Protein AF-A0A435VGH8-F1 (afdb_monomer_lite)

Sequence (64 aa):
MRMILTGIVVTVLVAFGAGYVLRAQQVPSWQVFSTDSARVGDPGHNLVGQNWSGDPAGGSAGKS

Structure (mmCIF, N/CA/C/O backbone):
data_AF-A0A435VGH8-F1
#
_entry.id   AF-A0A435VGH8-F1
#
loop_
_atom_site.group_PDB
_atom_site.id
_atom_site.type_symbol
_atom_site.label_atom_id
_atom_site.label_alt_id
_atom_site.label_comp_id
_atom_site.label_asym_id
_atom_site.label_entity_id
_atom_site.label_seq_id
_atom_site.pdbx_PDB_ins_code
_atom_site.Cartn_x
_atom_site.Cartn_y
_atom_site.Cartn_z
_atom_site.occupancy
_atom_site.B_iso_or_equiv
_atom_site.auth_seq_id
_atom_site.auth_comp_id
_atom_site.auth_asym_id
_atom_site.auth_atom_id
_atom_site.pdbx_PDB_model_num
ATOM 1 N N . MET A 1 1 ? -24.678 0.788 25.505 1.00 78.12 1 MET A N 1
ATOM 2 C CA . MET A 1 1 ? -23.821 -0.410 25.328 1.00 78.12 1 MET A CA 1
ATOM 3 C C . MET A 1 1 ? -24.051 -1.131 23.996 1.00 78.12 1 MET A C 1
ATOM 5 O O . MET A 1 1 ? -23.115 -1.204 23.218 1.00 78.12 1 MET A O 1
ATOM 9 N N . ARG A 1 2 ? -25.271 -1.607 23.679 1.00 90.81 2 ARG A N 1
ATOM 10 C CA . ARG A 1 2 ? -25.569 -2.351 22.428 1.00 90.81 2 ARG A CA 1
ATOM 11 C C . ARG A 1 2 ? -25.139 -1.636 21.137 1.00 90.81 2 ARG A C 1
ATOM 13 O O . ARG A 1 2 ? -24.457 -2.243 20.328 1.00 90.81 2 ARG A O 1
ATOM 20 N N . MET A 1 3 ? -25.457 -0.347 21.011 1.00 95.75 3 MET A N 1
ATOM 21 C CA . MET A 1 3 ? -25.065 0.488 19.861 1.00 95.75 3 MET A CA 1
ATOM 22 C C . MET A 1 3 ? -23.543 0.611 19.684 1.00 95.75 3 MET A C 1
ATOM 24 O O . MET A 1 3 ? -23.037 0.633 18.565 1.00 95.75 3 MET A O 1
ATOM 28 N N . ILE A 1 4 ? -22.803 0.663 20.794 1.00 96.19 4 ILE A N 1
ATOM 29 C CA . ILE A 1 4 ? -21.337 0.747 20.771 1.00 96.19 4 ILE A CA 1
ATOM 30 C C . ILE A 1 4 ? -20.759 -0.588 20.288 1.00 96.19 4 ILE A C 1
ATOM 32 O O . ILE A 1 4 ? -19.910 -0.605 19.404 1.00 96.19 4 ILE A O 1
ATOM 36 N N . LEU A 1 5 ? -21.273 -1.710 20.805 1.00 97.75 5 LEU A N 1
ATOM 37 C CA . LEU A 1 5 ? -20.851 -3.049 20.383 1.00 97.75 5 LEU A CA 1
ATOM 38 C C . LEU A 1 5 ? -21.118 -3.295 18.893 1.00 97.75 5 LEU A C 1
ATOM 40 O O . LEU A 1 5 ? -20.244 -3.802 18.199 1.00 97.75 5 LEU A O 1
ATOM 44 N N . THR A 1 6 ? -22.281 -2.888 18.378 1.00 97.75 6 THR A N 1
ATOM 45 C CA . THR A 1 6 ? -22.577 -3.000 16.942 1.00 97.75 6 THR A CA 1
ATOM 46 C C . THR A 1 6 ? -21.625 -2.165 16.093 1.00 97.75 6 THR A C 1
ATOM 48 O O . THR A 1 6 ? -21.162 -2.646 15.064 1.00 97.75 6 THR A O 1
ATOM 51 N N . GLY A 1 7 ? -21.270 -0.955 16.538 1.00 98.06 7 GLY A N 1
ATOM 52 C CA . GLY A 1 7 ? -20.284 -0.125 15.845 1.00 98.06 7 GLY A CA 1
ATOM 53 C C . GLY A 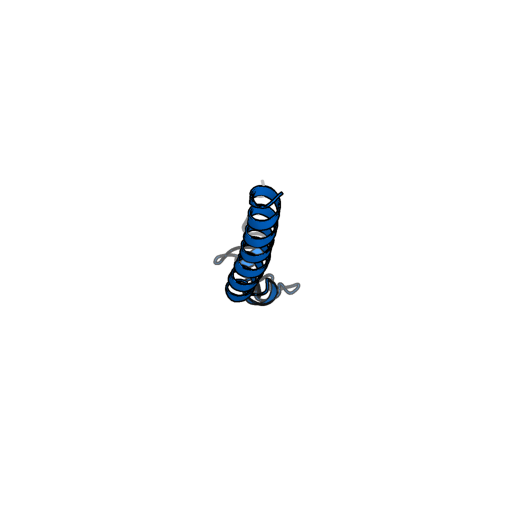1 7 ? -18.908 -0.791 15.774 1.00 98.06 7 GLY A C 1
ATOM 54 O O . GLY A 1 7 ? -18.305 -0.836 14.708 1.00 98.06 7 GLY A O 1
ATOM 55 N N . ILE A 1 8 ? -18.443 -1.383 16.880 1.00 97.75 8 ILE A N 1
ATOM 56 C CA . ILE A 1 8 ? -17.169 -2.119 16.919 1.00 97.75 8 ILE A CA 1
ATOM 57 C C . ILE A 1 8 ? -17.181 -3.278 15.915 1.00 97.75 8 ILE A C 1
ATOM 59 O O . ILE A 1 8 ? -16.239 -3.423 15.138 1.00 97.75 8 ILE A O 1
ATOM 63 N N . VAL A 1 9 ? -18.256 -4.071 15.887 1.00 98.38 9 VAL A N 1
ATOM 64 C CA . VAL A 1 9 ? -18.384 -5.207 14.959 1.00 98.38 9 VAL A CA 1
ATOM 65 C C . VAL A 1 9 ? -18.349 -4.744 13.502 1.00 98.38 9 VAL A C 1
ATOM 67 O O . VAL A 1 9 ? -17.619 -5.321 12.699 1.00 98.38 9 VAL A O 1
ATOM 70 N N . VAL A 1 10 ? -19.084 -3.683 13.158 1.00 98.25 10 VAL A N 1
ATOM 71 C CA . VAL A 1 10 ? -19.089 -3.134 11.793 1.00 98.25 10 VAL A CA 1
ATOM 72 C C . VAL A 1 10 ? -17.699 -2.642 11.395 1.00 98.25 10 VAL A C 1
ATOM 74 O O . VAL A 1 10 ? -17.230 -2.973 10.309 1.00 98.25 10 VAL A O 1
ATOM 77 N N . THR A 1 11 ? -17.005 -1.917 12.273 1.00 98.25 11 THR A N 1
ATOM 78 C CA . THR A 1 11 ? -15.645 -1.431 12.004 1.00 98.25 11 THR A CA 1
ATOM 79 C C . THR A 1 11 ? -14.677 -2.578 11.734 1.00 98.25 11 THR A C 1
ATOM 81 O O . THR A 1 11 ? -13.900 -2.510 10.783 1.00 98.25 11 THR A O 1
ATOM 84 N N . VAL A 1 12 ? -14.745 -3.652 12.527 1.00 98.25 12 VAL A N 1
ATOM 85 C CA . VAL A 1 12 ? -13.936 -4.857 12.303 1.00 98.25 12 VAL A CA 1
ATOM 86 C C . VAL A 1 12 ? -14.254 -5.453 10.930 1.00 98.25 12 VAL A C 1
ATOM 88 O O . VAL A 1 12 ? -13.347 -5.648 10.126 1.00 98.25 12 VAL A O 1
ATOM 91 N N . LEU A 1 13 ? -15.531 -5.669 10.607 1.00 98.31 13 LEU A N 1
ATOM 92 C CA . LEU A 1 13 ? -15.925 -6.229 9.311 1.00 98.31 13 LEU A CA 1
ATOM 93 C C . LEU A 1 13 ? -15.434 -5.383 8.129 1.00 98.31 13 LEU A C 1
ATOM 95 O O . LEU A 1 13 ? -14.901 -5.935 7.168 1.00 98.31 13 LEU A O 1
ATOM 99 N N . VAL A 1 14 ? -15.556 -4.057 8.210 1.00 98.19 14 VAL A N 1
ATOM 100 C CA . VAL A 1 14 ? -15.082 -3.144 7.161 1.00 98.19 14 VAL A CA 1
ATOM 101 C C . VAL A 1 14 ? -13.562 -3.196 7.034 1.00 98.19 14 VAL A C 1
ATOM 103 O O . VAL A 1 14 ? -13.060 -3.301 5.918 1.00 98.19 14 VAL A O 1
ATOM 106 N N . ALA A 1 15 ? -12.821 -3.170 8.144 1.00 97.44 15 ALA A N 1
ATOM 107 C CA . ALA A 1 15 ? -11.360 -3.194 8.120 1.00 97.44 15 ALA A CA 1
ATOM 108 C C . ALA A 1 15 ? -10.818 -4.478 7.471 1.00 97.44 15 ALA A C 1
ATOM 110 O O . ALA A 1 15 ? -9.969 -4.421 6.579 1.00 97.44 15 ALA A O 1
ATOM 111 N N . PHE A 1 16 ? -11.345 -5.635 7.877 1.00 97.25 16 PHE A N 1
ATOM 112 C CA . PHE A 1 16 ? -10.937 -6.921 7.313 1.00 97.25 16 PHE A CA 1
ATOM 113 C C . PHE A 1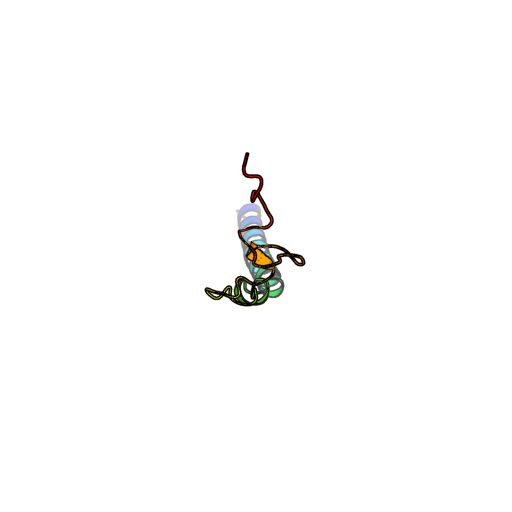 16 ? -11.416 -7.094 5.869 1.00 97.25 16 PHE A C 1
ATOM 115 O O . PHE A 1 16 ? -10.639 -7.536 5.022 1.00 97.25 16 PHE A O 1
ATOM 122 N N . GLY A 1 17 ? -12.656 -6.702 5.565 1.00 96.69 17 GLY A N 1
ATOM 123 C CA . GLY A 1 17 ? -13.210 -6.768 4.213 1.00 96.69 17 GLY A CA 1
ATOM 124 C C . GLY A 1 17 ? -12.428 -5.906 3.223 1.00 96.69 17 GLY A C 1
ATOM 125 O O . GLY A 1 17 ? -11.984 -6.402 2.189 1.00 96.69 17 GLY A O 1
ATOM 126 N N . ALA A 1 18 ? -12.179 -4.639 3.567 1.00 96.31 18 ALA A N 1
ATOM 127 C CA . ALA A 1 18 ? -11.389 -3.728 2.744 1.00 96.31 18 ALA A CA 1
ATOM 128 C C . ALA A 1 18 ? -9.948 -4.226 2.571 1.00 96.31 18 ALA A C 1
ATOM 130 O O . ALA A 1 18 ? -9.435 -4.232 1.455 1.00 96.31 18 ALA A O 1
ATOM 131 N N . GLY A 1 19 ? -9.309 -4.701 3.646 1.00 95.25 19 GLY A N 1
ATOM 132 C CA . GLY A 1 19 ? -7.952 -5.245 3.583 1.00 95.25 19 GLY A CA 1
ATOM 133 C C . GLY A 1 19 ? -7.837 -6.473 2.675 1.00 95.25 19 GLY A C 1
ATOM 134 O O . GLY A 1 19 ? -6.876 -6.584 1.913 1.00 95.25 19 GLY A O 1
ATOM 135 N N . TYR A 1 20 ? -8.821 -7.374 2.715 1.00 95.50 20 TYR A N 1
ATOM 136 C CA . TYR A 1 20 ? -8.865 -8.553 1.850 1.00 95.50 20 TYR A CA 1
ATOM 137 C C . TYR A 1 20 ? -9.041 -8.174 0.373 1.00 95.50 20 TYR A C 1
ATOM 139 O O . TYR A 1 20 ? -8.258 -8.608 -0.472 1.00 95.50 20 TYR A O 1
ATOM 147 N N . VAL A 1 21 ? -10.025 -7.319 0.069 1.00 95.38 21 VAL A N 1
ATOM 148 C CA . VAL A 1 21 ? -10.306 -6.876 -1.306 1.00 95.38 21 VAL A CA 1
ATOM 149 C C . VAL A 1 21 ? -9.127 -6.101 -1.886 1.00 95.38 21 VAL A C 1
ATOM 151 O O . VAL A 1 21 ? -8.718 -6.365 -3.014 1.00 95.38 21 VAL A O 1
ATOM 154 N N . LEU A 1 22 ? -8.538 -5.183 -1.116 1.00 92.88 22 LEU A N 1
ATOM 155 C CA . LEU A 1 22 ? -7.425 -4.365 -1.588 1.00 92.88 22 LEU A CA 1
ATOM 156 C C . LEU A 1 22 ? -6.199 -5.221 -1.926 1.00 92.88 22 LEU A C 1
ATOM 158 O O . LEU A 1 22 ? -5.573 -4.999 -2.958 1.00 92.88 22 LEU A O 1
ATOM 162 N N . ARG A 1 23 ? -5.888 -6.240 -1.113 1.00 88.00 23 ARG A N 1
ATOM 163 C CA . ARG A 1 23 ? -4.791 -7.179 -1.401 1.00 88.00 23 ARG A CA 1
ATOM 164 C C . ARG A 1 23 ? -5.009 -7.963 -2.691 1.00 88.00 23 ARG A C 1
ATOM 166 O O . ARG A 1 23 ? -4.052 -8.177 -3.423 1.00 88.00 23 ARG A O 1
ATOM 173 N N . ALA A 1 24 ? -6.243 -8.367 -2.985 1.00 87.81 24 ALA A N 1
ATOM 174 C CA . ALA A 1 24 ? -6.555 -9.116 -4.202 1.00 87.81 24 ALA A CA 1
ATOM 175 C C . ALA A 1 24 ? -6.386 -8.286 -5.489 1.00 87.81 24 ALA A C 1
ATOM 177 O O . ALA A 1 24 ? -6.241 -8.856 -6.565 1.00 87.81 24 ALA A O 1
ATOM 178 N N . GLN A 1 25 ? -6.417 -6.955 -5.388 1.00 89.50 25 GLN A N 1
ATOM 179 C CA . GLN A 1 25 ? -6.298 -6.036 -6.526 1.00 89.50 25 GLN A CA 1
ATOM 180 C C . GLN A 1 25 ? -4.882 -5.453 -6.687 1.00 89.50 25 GLN A C 1
ATOM 182 O O . GLN A 1 25 ? -4.621 -4.716 -7.635 1.00 89.50 25 GLN A O 1
ATOM 187 N N . GLN A 1 26 ? -3.959 -5.743 -5.766 1.00 89.75 26 GLN A N 1
ATOM 188 C CA . GLN A 1 26 ? -2.592 -5.229 -5.816 1.00 89.75 26 GLN A CA 1
ATOM 189 C C . GLN A 1 26 ? -1.708 -6.115 -6.696 1.00 89.75 26 GLN A C 1
ATOM 191 O O . GLN A 1 26 ? -1.475 -7.281 -6.387 1.00 89.75 26 GLN A O 1
ATOM 196 N N . VAL A 1 27 ? -1.156 -5.536 -7.763 1.00 88.56 27 VAL A N 1
ATOM 197 C CA . VAL A 1 27 ? -0.055 -6.141 -8.523 1.00 88.56 27 VAL A CA 1
ATOM 198 C C . VAL A 1 27 ? 1.270 -5.625 -7.946 1.00 88.56 27 VAL A C 1
ATOM 200 O O . VAL A 1 27 ? 1.396 -4.415 -7.731 1.00 88.56 27 VAL A O 1
ATOM 203 N N . PRO A 1 28 ? 2.263 -6.492 -7.669 1.00 86.56 28 PRO A N 1
ATOM 204 C CA . PRO A 1 28 ? 3.555 -6.049 -7.163 1.00 86.56 28 PRO A CA 1
ATOM 205 C C . PRO A 1 28 ? 4.231 -5.034 -8.092 1.00 86.56 28 PRO A C 1
ATOM 207 O O . PRO A 1 28 ? 4.228 -5.189 -9.312 1.00 86.56 28 PRO A O 1
ATOM 210 N N . SER A 1 29 ? 4.868 -4.012 -7.516 1.00 80.94 29 SER A N 1
ATOM 211 C CA . SER A 1 29 ? 5.524 -2.944 -8.285 1.00 80.94 29 SER A CA 1
ATOM 212 C C . SER A 1 29 ? 6.612 -3.466 -9.223 1.00 80.94 29 SER A C 1
ATOM 214 O O . SER A 1 29 ? 6.743 -2.963 -10.330 1.00 80.94 29 SER A O 1
ATOM 216 N N . TRP A 1 30 ? 7.342 -4.513 -8.837 1.00 77.44 30 TRP A N 1
ATOM 217 C CA . TRP A 1 30 ? 8.339 -5.145 -9.704 1.00 77.44 30 TRP A CA 1
ATOM 218 C C . TRP A 1 30 ? 7.725 -5.816 -10.937 1.00 77.44 30 TRP A C 1
ATOM 220 O O . TRP A 1 30 ? 8.424 -5.988 -11.925 1.00 77.44 30 TRP A O 1
ATOM 230 N N . GLN A 1 31 ? 6.444 -6.195 -10.891 1.00 82.50 31 GLN A N 1
ATOM 231 C CA . GLN A 1 31 ? 5.738 -6.813 -12.011 1.00 82.50 31 GLN A CA 1
ATOM 232 C C . GLN A 1 31 ? 5.130 -5.758 -12.948 1.00 82.50 31 GLN A C 1
ATOM 234 O O . GLN A 1 31 ? 5.080 -5.972 -14.152 1.00 82.50 31 GLN A O 1
ATOM 239 N N . VAL A 1 32 ? 4.673 -4.619 -12.414 1.00 80.06 32 VAL A N 1
ATOM 240 C CA . VAL A 1 32 ? 4.108 -3.518 -13.225 1.00 80.06 32 VAL A CA 1
ATOM 241 C C . VAL A 1 32 ? 5.202 -2.635 -13.822 1.00 80.06 32 VAL A C 1
ATOM 243 O O . VAL A 1 32 ? 5.091 -2.181 -14.956 1.00 80.06 32 VAL A O 1
ATOM 246 N N . PHE A 1 33 ? 6.260 -2.387 -13.054 1.00 73.94 33 PHE A N 1
ATOM 247 C CA . PHE A 1 33 ? 7.376 -1.521 -13.422 1.00 7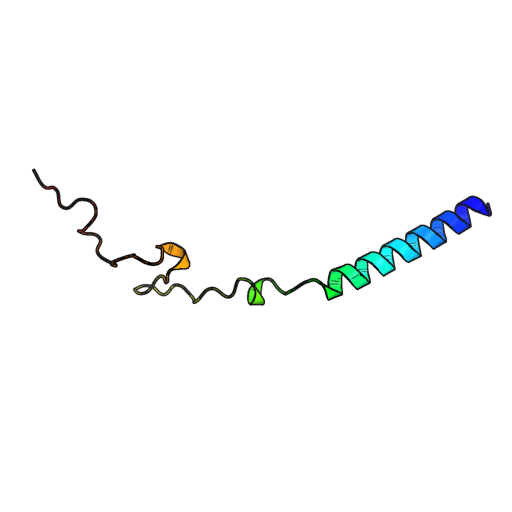3.94 33 PHE A CA 1
ATOM 248 C C . PHE A 1 33 ? 8.641 -2.326 -13.722 1.00 73.94 33 PHE A C 1
ATOM 250 O O . PHE A 1 33 ? 9.743 -1.813 -13.532 1.00 73.94 33 PHE A O 1
ATOM 257 N N . SER A 1 34 ? 8.507 -3.579 -14.181 1.00 70.81 34 SER A N 1
ATOM 258 C CA . SER A 1 34 ? 9.616 -4.285 -14.826 1.00 70.81 34 SER A CA 1
ATOM 259 C C . SER A 1 34 ? 9.941 -3.562 -16.131 1.00 70.81 34 SER A C 1
ATOM 261 O O . SER A 1 34 ? 9.454 -3.912 -17.204 1.00 70.81 34 SER A O 1
ATOM 263 N N . THR A 1 35 ? 10.703 -2.484 -16.024 1.00 69.25 35 THR A N 1
ATOM 264 C CA . THR A 1 35 ? 11.313 -1.834 -17.167 1.00 69.25 35 THR A CA 1
ATOM 265 C C . THR A 1 35 ? 12.472 -2.706 -17.627 1.00 69.25 35 THR A C 1
ATOM 267 O O . THR A 1 35 ? 13.204 -3.259 -16.800 1.00 69.25 35 THR A O 1
ATOM 270 N N . ASP A 1 36 ? 12.649 -2.851 -18.941 1.00 65.31 36 ASP A N 1
ATOM 271 C CA . ASP A 1 36 ? 13.897 -3.396 -19.466 1.00 65.31 36 ASP A CA 1
ATOM 272 C C . ASP A 1 36 ? 15.050 -2.575 -18.879 1.00 65.31 36 ASP A C 1
ATOM 274 O O . ASP A 1 36 ? 15.072 -1.342 -18.959 1.00 65.31 36 ASP A O 1
ATOM 278 N N . SER A 1 37 ? 15.943 -3.269 -18.172 1.00 64.31 37 SER A N 1
ATOM 279 C CA . SER A 1 37 ? 17.049 -2.670 -17.432 1.00 64.31 37 SER A CA 1
ATOM 280 C C . SER A 1 37 ? 17.876 -1.760 -18.343 1.00 64.31 37 SER A C 1
ATOM 282 O O . SER A 1 37 ? 18.295 -2.179 -19.419 1.00 64.31 37 SER A O 1
ATOM 284 N N . ALA A 1 38 ? 18.157 -0.537 -17.889 1.00 66.62 38 ALA A N 1
ATOM 285 C CA . ALA A 1 38 ? 19.078 0.362 -18.570 1.00 66.62 38 ALA A CA 1
ATOM 286 C C . ALA A 1 38 ? 20.522 -0.109 -18.351 1.00 66.62 38 ALA A C 1
ATOM 288 O O . ALA A 1 38 ? 21.022 -0.110 -17.222 1.00 66.62 38 ALA A O 1
ATOM 289 N N . ARG A 1 39 ? 21.205 -0.507 -19.424 1.00 73.12 39 ARG A N 1
ATOM 290 C CA . ARG A 1 39 ? 22.627 -0.861 -19.398 1.00 73.12 39 ARG A CA 1
ATOM 291 C C . ARG A 1 39 ? 23.466 0.329 -19.851 1.00 73.12 39 ARG A C 1
ATOM 293 O O . ARG A 1 39 ? 23.043 1.133 -20.677 1.00 73.12 39 ARG A O 1
ATOM 300 N N . VAL A 1 40 ? 24.687 0.442 -19.331 1.00 69.06 40 VAL A N 1
ATOM 301 C CA . VAL A 1 40 ? 25.650 1.444 -19.814 1.00 69.06 40 VAL A CA 1
ATOM 302 C C . VAL A 1 40 ? 26.002 1.090 -21.264 1.00 69.06 40 VAL A C 1
ATOM 304 O O . VAL A 1 40 ? 26.666 0.087 -21.506 1.00 69.06 40 VAL A O 1
ATOM 307 N N . GLY A 1 41 ? 25.488 1.877 -22.213 1.00 70.50 41 GLY A N 1
ATOM 308 C CA . GLY A 1 41 ? 25.580 1.633 -23.661 1.00 70.50 41 GLY A CA 1
ATOM 309 C C . GLY A 1 41 ? 24.252 1.267 -24.337 1.00 70.50 41 GLY A C 1
ATOM 310 O O . GLY A 1 41 ? 24.136 1.436 -2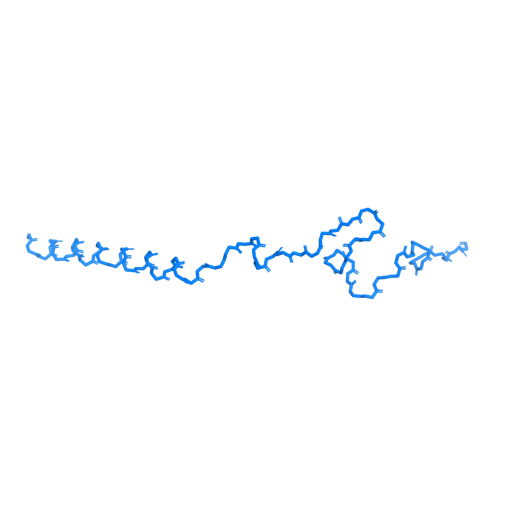5.544 1.00 70.50 41 GLY A O 1
ATOM 311 N N . ASP A 1 42 ? 23.246 0.844 -23.568 1.00 70.44 42 ASP A N 1
ATOM 312 C CA . ASP A 1 42 ? 21.871 0.615 -24.027 1.00 70.44 42 ASP A CA 1
ATOM 313 C C . ASP A 1 42 ? 20.893 1.004 -22.899 1.00 70.44 42 ASP A C 1
ATOM 315 O O . ASP A 1 42 ? 20.468 0.162 -22.099 1.00 70.44 42 ASP A O 1
ATOM 319 N N . PRO A 1 43 ? 20.605 2.309 -22.743 1.00 72.00 43 PRO A N 1
ATOM 320 C CA . PRO A 1 43 ? 19.809 2.833 -21.638 1.00 72.00 43 PRO A CA 1
ATOM 321 C C . PRO A 1 43 ? 18.317 2.482 -21.741 1.00 72.00 43 PRO A C 1
ATOM 323 O O . PRO A 1 43 ? 17.562 2.805 -20.821 1.00 72.00 43 PRO A O 1
ATOM 326 N N . GLY A 1 44 ? 17.887 1.835 -22.831 1.00 73.38 44 GLY A N 1
ATOM 327 C CA . GLY A 1 44 ? 16.492 1.509 -23.098 1.00 73.38 44 GLY A CA 1
ATOM 328 C C . GLY A 1 44 ? 15.589 2.742 -23.232 1.00 73.38 44 GLY A C 1
ATOM 329 O O . GLY A 1 44 ? 15.955 3.880 -22.944 1.00 73.38 44 GLY A O 1
ATOM 330 N N . HIS A 1 45 ? 14.344 2.537 -23.650 1.00 75.75 45 HIS A N 1
ATOM 331 C CA . HIS A 1 45 ? 13.440 3.655 -23.955 1.00 75.75 45 HIS A CA 1
ATOM 332 C C . HIS A 1 45 ? 12.890 4.388 -22.724 1.00 75.75 45 HIS A C 1
ATOM 334 O O . HIS A 1 45 ? 12.318 5.467 -22.862 1.00 75.75 45 HIS A O 1
ATOM 340 N N . ASN A 1 46 ? 13.089 3.843 -21.522 1.00 69.00 46 ASN A N 1
ATOM 341 C CA . ASN A 1 46 ? 12.594 4.433 -20.275 1.00 69.00 46 ASN A CA 1
ATOM 342 C C . ASN A 1 46 ? 13.376 5.682 -19.847 1.00 69.00 46 ASN A C 1
ATOM 344 O O . ASN A 1 46 ? 12.827 6.528 -19.1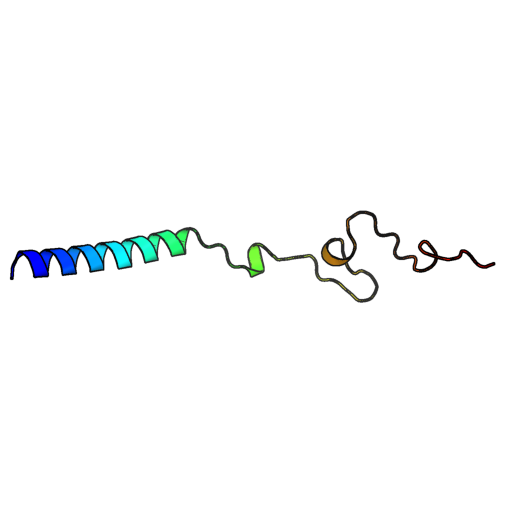47 1.00 69.00 46 ASN A O 1
ATOM 348 N N . LEU A 1 47 ? 14.643 5.803 -20.261 1.00 74.69 47 LEU A N 1
ATOM 349 C CA . LEU A 1 47 ? 15.507 6.925 -19.881 1.00 74.69 47 LEU A CA 1
ATOM 350 C C . LEU A 1 47 ? 15.676 7.967 -20.989 1.00 74.69 47 LEU A C 1
ATOM 352 O O . LEU A 1 47 ? 15.933 9.130 -20.695 1.00 74.69 47 LEU A O 1
ATOM 356 N N . VAL A 1 48 ? 15.550 7.556 -22.253 1.00 79.25 48 VAL A N 1
ATOM 357 C CA . VAL A 1 48 ? 15.890 8.401 -23.411 1.00 79.25 48 VAL A CA 1
ATOM 358 C C . VAL A 1 48 ? 14.775 8.509 -24.460 1.00 79.25 48 VAL A C 1
ATOM 360 O O . VAL A 1 48 ? 14.882 9.300 -25.394 1.00 79.25 48 VAL A O 1
ATOM 363 N N . GLY A 1 49 ? 13.680 7.757 -24.303 1.00 77.44 49 GLY A N 1
ATOM 364 C CA . GLY A 1 49 ? 12.573 7.700 -25.260 1.00 77.44 49 GLY A CA 1
ATOM 365 C C . GLY A 1 49 ? 12.794 6.719 -26.421 1.00 77.44 49 GLY A C 1
ATOM 366 O O . GLY A 1 49 ? 13.874 6.156 -26.603 1.00 77.44 49 GLY A O 1
ATOM 367 N N . GLN A 1 50 ? 11.739 6.490 -27.213 1.00 78.12 50 GLN A N 1
ATOM 368 C CA . GLN A 1 50 ? 11.737 5.510 -28.316 1.00 78.12 50 GLN A CA 1
ATOM 369 C C . GLN A 1 50 ? 12.693 5.863 -29.466 1.00 78.12 50 GLN A C 1
ATOM 371 O O . GLN A 1 50 ? 13.195 4.966 -30.133 1.00 78.12 50 GLN A O 1
ATOM 376 N N . ASN A 1 51 ? 12.991 7.151 -29.664 1.00 76.50 51 ASN A N 1
ATOM 377 C CA . ASN A 1 51 ? 13.742 7.643 -30.826 1.00 76.50 51 ASN A CA 1
ATOM 378 C C . ASN A 1 51 ? 15.148 8.153 -30.473 1.00 76.50 51 ASN A C 1
ATOM 380 O O . ASN A 1 51 ? 15.701 8.992 -31.184 1.00 76.50 51 ASN A O 1
ATOM 384 N N . TRP A 1 52 ? 15.724 7.707 -29.360 1.00 77.31 52 TRP A N 1
ATOM 385 C CA . TRP A 1 52 ? 17.080 8.109 -29.004 1.00 77.31 52 TRP A CA 1
ATOM 386 C C . TRP A 1 52 ? 18.109 7.468 -29.934 1.00 77.31 52 TRP A C 1
ATOM 388 O O . TRP A 1 52 ? 18.134 6.252 -30.102 1.00 77.31 52 TRP A O 1
ATOM 398 N N . SER A 1 53 ? 18.975 8.294 -30.519 1.00 77.06 53 SER A N 1
ATOM 399 C CA . SER A 1 53 ? 19.993 7.866 -31.484 1.00 77.06 53 SER A CA 1
ATOM 400 C C . SER A 1 53 ? 21.310 7.418 -30.848 1.00 77.06 53 SER A C 1
ATOM 402 O O . SER A 1 53 ? 22.180 6.919 -31.555 1.00 77.06 53 SER A O 1
ATOM 404 N N . GLY A 1 54 ? 21.504 7.631 -29.544 1.00 73.56 54 GLY A N 1
ATOM 405 C CA . GLY A 1 54 ? 22.783 7.348 -28.888 1.00 73.56 54 GLY A CA 1
ATOM 406 C C . GLY A 1 54 ? 23.906 8.337 -29.205 1.00 73.56 54 GLY A C 1
ATOM 407 O O . GLY A 1 54 ? 24.990 8.205 -28.643 1.00 73.56 54 GLY A O 1
ATOM 408 N N . ASP A 1 55 ? 23.661 9.326 -30.072 1.00 73.56 55 ASP A N 1
ATOM 409 C CA . ASP A 1 55 ? 24.693 10.224 -30.581 1.00 73.56 55 ASP A CA 1
ATOM 410 C C . ASP A 1 55 ? 24.756 11.544 -29.786 1.00 73.56 55 ASP A C 1
ATOM 412 O O . ASP A 1 55 ? 23.872 12.397 -29.936 1.00 73.56 55 ASP A O 1
ATOM 416 N N . PRO A 1 56 ? 25.800 11.769 -28.964 1.00 65.06 56 PRO A N 1
ATOM 417 C CA . PRO A 1 56 ? 25.993 13.042 -28.276 1.00 65.06 56 PRO A CA 1
ATOM 418 C C . PRO A 1 56 ? 26.290 14.212 -29.234 1.00 65.06 56 PRO A C 1
ATOM 420 O O . PRO A 1 56 ? 26.174 15.365 -28.821 1.00 65.06 56 PRO A O 1
ATOM 423 N N . ALA A 1 57 ? 26.648 13.959 -30.501 1.00 61.88 57 ALA A N 1
ATOM 424 C CA . ALA A 1 57 ? 26.956 14.995 -31.490 1.00 61.88 57 ALA A CA 1
ATOM 425 C C . ALA A 1 57 ? 25.713 15.586 -32.186 1.00 61.88 57 ALA A C 1
ATOM 427 O O . ALA A 1 57 ? 25.801 16.662 -32.782 1.00 61.88 57 ALA A O 1
ATOM 428 N N . GLY A 1 58 ? 24.545 14.945 -32.075 1.00 58.06 58 GLY A N 1
ATOM 429 C CA . GLY A 1 58 ? 23.306 15.390 -32.726 1.00 58.06 58 GLY A CA 1
ATOM 430 C C . GLY A 1 58 ? 22.596 16.580 -32.061 1.00 58.06 58 GLY A C 1
ATOM 431 O O . GLY A 1 58 ? 21.637 17.100 -32.625 1.00 58.06 58 GLY A O 1
ATOM 432 N N . GLY A 1 59 ? 23.039 17.013 -30.873 1.00 56.97 59 GLY A N 1
ATOM 433 C CA . GLY A 1 59 ? 22.383 18.066 -30.079 1.00 56.97 59 GLY A CA 1
ATOM 434 C C . GLY A 1 59 ? 23.057 19.441 -30.092 1.00 56.97 59 GLY A C 1
ATOM 435 O O . GLY A 1 59 ? 22.410 20.429 -29.755 1.00 56.97 59 GLY A O 1
ATOM 436 N N . SER A 1 60 ? 24.334 19.533 -3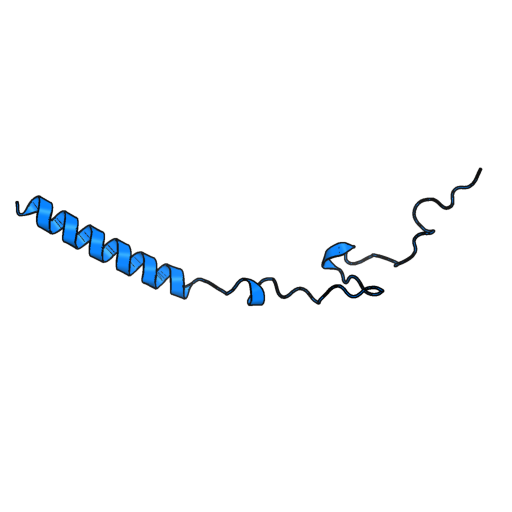0.469 1.00 54.59 60 SER A N 1
ATOM 437 C CA . SER A 1 60 ? 25.076 20.805 -30.522 1.00 54.59 60 SER A CA 1
ATOM 438 C C . SER A 1 60 ? 26.496 20.620 -31.070 1.00 54.59 60 SER A C 1
ATOM 440 O O . SER A 1 60 ? 27.473 21.088 -30.495 1.00 54.59 60 SER A O 1
ATOM 442 N N . ALA A 1 61 ? 26.637 20.002 -32.242 1.00 53.41 61 ALA A N 1
ATOM 443 C CA . ALA A 1 61 ? 27.829 20.188 -33.075 1.00 53.41 61 ALA A CA 1
ATOM 444 C C . ALA A 1 61 ? 27.653 21.392 -34.025 1.00 53.41 61 ALA A C 1
ATOM 446 O O . ALA A 1 61 ? 27.949 21.323 -35.212 1.00 53.41 61 ALA A O 1
ATOM 447 N N . GLY A 1 62 ? 27.156 22.511 -33.491 1.00 45.72 62 GLY A N 1
ATOM 448 C CA . GLY A 1 62 ? 27.217 23.825 -34.122 1.00 45.72 62 GLY A CA 1
ATOM 449 C C . GLY A 1 62 ? 28.428 24.577 -33.585 1.00 45.72 62 GLY A C 1
ATOM 450 O O . GLY A 1 62 ? 28.289 25.422 -32.708 1.00 45.72 62 GLY A O 1
ATOM 451 N N . LYS A 1 63 ? 29.623 24.229 -34.073 1.00 45.62 63 LYS A N 1
ATOM 452 C CA . LYS A 1 63 ? 30.791 25.111 -33.987 1.00 45.62 63 LYS A CA 1
ATOM 453 C C . LYS A 1 63 ? 30.546 26.325 -34.889 1.00 45.62 63 LYS A C 1
ATOM 455 O O . LYS A 1 63 ? 30.388 26.146 -36.095 1.00 45.62 63 LYS A O 1
ATOM 460 N N . SER A 1 64 ? 30.620 27.525 -34.322 1.00 42.03 64 SER A N 1
ATOM 461 C CA . SER A 1 64 ? 31.274 28.685 -34.942 1.00 42.03 64 SER A CA 1
ATOM 462 C C . SER A 1 64 ? 31.898 29.531 -33.846 1.00 42.03 64 SER A C 1
ATOM 464 O O . SER A 1 64 ? 31.114 29.984 -32.982 1.00 42.03 64 SER A O 1
#

Foldseek 3Di:
DVVVVVVVVVVVCCVVVVVVVVVVPDDDPCVVPVDDPQDPVRHDCVPQHPPDPSDPCPPDPPDD

Radius of gyration: 26.41 Å; chains: 1; bounding box: 57×38×60 Å

pLDDT: mean 79.91, std 15.16, range [42.03, 98.38]

Secondary structure (DSSP, 8-state):
-HHHHHHHHHHHHHHHHHHHHHHHTPPPHHHHS-PPP-BTTB--HHHH-TT----GGGTT----

=== Feature glossary ===
Key to the feature types in this record:

Secondary structure (8-state, DSSP). Secondary structure is the local, repeating backbone conformation. DSSP classifies it into eight states by reading the hydrogen-bond network: three helix types (H, G, I), two β types (E, B), two non-regular types (T, S), and unstructured coil (-).

Backbone torsions (φ/ψ). Backbone dihedral angles. Every residue except chain termini has a φ (preceding-C → N → Cα → C) and a ψ (N → Cα → C → next-N). They are reported in degrees following the IUPAC sign convention. Secondary structure is essentially a statement about which (φ, ψ) basin each residue occupies.

Predicted aligned error. Predicted Aligned Error (PAE) is an AlphaFold confidence matrix: entry (i, j) is the expected error in the position of residue j, in ångströms, when the prediction is superimposed on the true structure at residue i. Low PAE within a block of residues means that block is internally rigid and well-predicted; high PAE between two blocks means their relative placement is uncertain even if each block individually is confident.

B-factor. B-factor (Debye–Waller factor) reflects atomic displacement in the crystal lattice. It is an experimental observable (units Å²), not a prediction; low values mean the atom is pinned down, high values mean it moves or is heterogeneous across the crystal.

Secondary structure (3-state, P-SEA). Three-state secondary structure (P-SEA) collapses the eight DSSP classes into helix (a), strand (b), and coil (c). P-SEA assigns these from Cα geometry alone — distances and angles — without requiring backbone oxygens, so it works on any Cα trace.

Sequence. Primary structure: the covalent order of the twenty standard amino acids along the backbone. Two proteins with the same sequence will (almost always) fold to the same structure; two with 30% identity often share a fold but not the details.

pLDDT. pLDDT is the predicted lDDT-Cα score: AlphaFold's confidence that the local environment of each residue (all inter-atomic distances within 15 Å) is correctly placed. It is a per-residue number between 0 and 100, with higher meaning more reliable.

InterPro / GO / CATH / organism. Functional annotations link the protein to curated databases. InterPro entries identify conserved domains and families by matching the sequence against member-database signatures (Pfam, PROSITE, CDD, …). Gene Ontology (GO) terms describe molecular function, biological process, and cellular component in a controlled vocabulary. CATH places the structure in a hierarchical fold classification (Class/Architecture/Topology/Homologous-superfamily). The organism is the source species.

Contact-map, Ramachandran, and PAE plots. Three diagnostic plots accompany the record. The Cα contact map visualizes the tertiary structure as a 2D adjacency matrix (8 Å cutoff, sequence-local contacts suppressed). The Ramachandran plot shows the distribution of backbone (φ, ψ) torsions, with points in the α and β basins reflecting secondary structure content. The PAE plot shows AlphaFold's inter-residue confidence as a color matrix.

mmCIF coordinates. The mmCIF table is the protein's shape written out atom by atom. For each backbone N, Cα, C, and carbonyl O, it records an (x, y, z) coordinate triple in Å plus the residue type, chain letter, and residue number.

Radius of gyration, Cα contacts, bounding box. Three whole-structure scalars: the radius of gyration (RMS distance of Cα from centroid, in Å), the count of Cα–Cα contacts (pairs closer than 8 Å and separated by more than four residues in sequence — i.e. tertiary, not local, contacts), and the bounding-box dimensions. Together they distinguish compact globular folds from extended fibres or disordered chains.

Foldseek 3Di. The Foldseek 3Di string encodes local tertiary geometry as a 20-letter alphabet — one character per residue — derived from the relative positions of nearby Cα atoms. Unlike the amino-acid sequence, 3Di is a direct function of the 3D structure, so two proteins with the same fold have similar 3Di strings even at low sequence identity.

Rendered structure images. Six rendered views show the 3D structure from the faces of a cube — i.e. along ±x, ±y, ±z. Rendering representation is drawn randomly per protein from cartoon (secondary-structure ribbons), sticks (backbone bonds), or molecular surface; coloring is either N→C rainbow (blue at the N-terminus through red at the C-terminus) or one color per chain.

Nearest PDB structures. The Foldseek neighbor list gives the closest experimentally determined structures in the PDB, ranked by structural alignment. TM-score near 1 means near-identical fold; near 0.3 means only rough topology match. This is how one finds what a novel AlphaFold prediction most resembles in the solved-structure universe.

Solvent-accessible surface area. SASA measures how much of the protein is reachable by solvent. It is computed by rolling a water-sized probe over the atomic surface and summing the exposed area (Å²). Per-residue SASA distinguishes core (buried, low SASA) from surface (exposed, high SASA) residues; total SASA is a whole-molecule size measure.